Protein AF-A0A8I2YZW0-F1 (afdb_monomer_lite)

Radius of gyration: 33.76 Å; chains: 1; bounding box: 53×25×119 Å

pLDDT: mean 76.83, std 14.87, range [43.56, 92.69]

Structure (mmCIF, N/CA/C/O backbone):
data_AF-A0A8I2YZW0-F1
#
_entry.id   AF-A0A8I2YZW0-F1
#
loop_
_atom_site.group_PDB
_atom_site.id
_atom_site.type_symbol
_atom_site.label_atom_id
_atom_site.label_alt_id
_atom_site.label_comp_id
_atom_site.label_asym_id
_atom_site.label_entity_id
_atom_site.label_seq_id
_atom_site.pdbx_PDB_ins_code
_atom_site.Cartn_x
_atom_site.Cartn_y
_atom_site.Cartn_z
_atom_site.occupancy
_atom_site.B_iso_or_equiv
_atom_site.auth_seq_id
_atom_site.auth_comp_id
_atom_site.auth_asym_id
_atom_site.auth_atom_id
_atom_site.pdbx_PDB_model_num
ATOM 1 N N . MET A 1 1 ? -29.466 14.964 102.373 1.00 43.56 1 MET A N 1
ATOM 2 C CA . MET A 1 1 ? -28.801 13.694 102.015 1.00 43.56 1 MET A CA 1
ATOM 3 C C . MET A 1 1 ? -29.105 13.383 100.557 1.00 43.56 1 MET A C 1
ATOM 5 O O . MET A 1 1 ? -30.260 13.199 100.200 1.00 43.56 1 MET A O 1
ATOM 9 N N . LEU A 1 2 ? -28.070 13.480 99.721 1.00 53.62 2 LEU A N 1
ATOM 10 C CA . LEU A 1 2 ? -28.061 13.310 98.266 1.00 53.62 2 LEU A CA 1
ATOM 11 C C . LEU A 1 2 ? -28.501 11.901 97.843 1.00 53.62 2 LEU A C 1
ATOM 13 O O . LEU A 1 2 ? -27.983 10.931 98.386 1.00 53.62 2 LEU A O 1
ATOM 17 N N . SER A 1 3 ? -29.278 11.785 96.762 1.00 52.31 3 SER A N 1
ATOM 18 C CA . SER A 1 3 ? -28.899 10.867 95.674 1.00 52.31 3 SER A CA 1
ATOM 19 C C . SER A 1 3 ? -29.778 11.046 94.435 1.00 52.31 3 SER A C 1
ATOM 21 O O . SER A 1 3 ? -30.903 10.558 94.367 1.00 52.31 3 SER A O 1
ATOM 23 N N . ARG A 1 4 ? -29.240 11.728 93.418 1.00 60.22 4 ARG A N 1
ATOM 24 C CA . ARG A 1 4 ? -29.721 11.625 92.035 1.00 60.22 4 ARG A CA 1
ATOM 25 C C . ARG A 1 4 ? -29.128 10.346 91.445 1.00 60.22 4 ARG A C 1
ATOM 27 O O . ARG A 1 4 ? -27.921 10.282 91.237 1.00 60.22 4 ARG A O 1
ATOM 34 N N . ARG A 1 5 ? -29.955 9.339 91.160 1.00 63.41 5 ARG A N 1
ATOM 35 C CA . ARG A 1 5 ? -29.539 8.180 90.356 1.00 63.41 5 ARG A CA 1
ATOM 36 C C . ARG A 1 5 ? -29.793 8.482 88.881 1.00 63.41 5 ARG A C 1
ATOM 38 O O . ARG A 1 5 ? -30.916 8.384 88.402 1.00 63.41 5 ARG A O 1
ATOM 45 N N . VAL A 1 6 ? -28.734 8.874 88.181 1.00 62.41 6 VAL A N 1
ATOM 46 C CA . VAL A 1 6 ? -28.685 8.957 86.718 1.00 62.41 6 VAL A CA 1
ATOM 47 C C . VAL A 1 6 ? -28.442 7.541 86.194 1.00 62.41 6 VAL A C 1
ATOM 49 O O . VAL A 1 6 ? -27.375 6.975 86.414 1.00 62.41 6 VAL A O 1
ATOM 52 N N . VAL A 1 7 ? -29.431 6.944 85.527 1.00 61.47 7 VAL A N 1
ATOM 53 C CA . VAL A 1 7 ? -29.241 5.681 84.799 1.00 61.47 7 VAL A CA 1
ATOM 54 C C . VAL A 1 7 ? -28.686 6.027 83.420 1.00 61.47 7 VAL A C 1
ATOM 56 O O . VAL A 1 7 ? -29.429 6.419 82.524 1.00 61.47 7 VAL A O 1
ATOM 59 N N . SER A 1 8 ? -27.368 5.907 83.256 1.00 61.47 8 SER A N 1
ATOM 60 C CA . SER A 1 8 ? -26.725 5.981 81.943 1.00 61.47 8 SER A CA 1
ATOM 61 C C . SER A 1 8 ? -27.007 4.688 81.177 1.00 61.47 8 SER A C 1
ATOM 63 O O . SER A 1 8 ? -26.430 3.640 81.468 1.00 61.47 8 SER A O 1
ATOM 65 N N . ARG A 1 9 ? -27.921 4.741 80.204 1.00 63.31 9 ARG A N 1
ATOM 66 C CA . ARG A 1 9 ? -28.047 3.692 79.187 1.00 63.31 9 ARG A CA 1
ATOM 67 C C . ARG A 1 9 ? -26.977 3.939 78.126 1.00 63.31 9 ARG A C 1
ATOM 69 O O . ARG A 1 9 ? -27.210 4.666 77.167 1.00 63.31 9 ARG A O 1
ATOM 76 N N . PHE A 1 10 ? -25.803 3.344 78.309 1.00 58.66 10 PHE A N 1
ATOM 77 C CA . PHE A 1 10 ? -24.784 3.290 77.264 1.00 58.66 10 PHE A CA 1
ATOM 78 C C . PHE A 1 10 ? -25.282 2.401 76.115 1.00 58.66 10 PHE A C 1
ATOM 80 O O . PHE A 1 10 ? -25.288 1.177 76.219 1.00 58.66 10 PHE A O 1
ATOM 87 N N . SER A 1 11 ? -25.716 3.012 75.013 1.00 64.31 11 SER A N 1
ATOM 88 C CA . SER A 1 11 ? -25.952 2.316 73.749 1.00 64.31 11 SER A CA 1
ATOM 89 C C . SER A 1 11 ? -24.608 2.007 73.092 1.00 64.31 11 SER A C 1
ATOM 91 O O . SER A 1 11 ? -23.925 2.908 72.603 1.00 64.31 11 SER A O 1
ATOM 93 N N . THR A 1 12 ? -24.208 0.739 73.089 1.00 65.31 12 THR A N 1
ATOM 94 C CA . THR A 1 12 ? -23.004 0.268 72.399 1.00 65.31 12 THR A CA 1
ATOM 95 C C . THR A 1 12 ? -23.232 0.341 70.886 1.00 65.31 12 THR A C 1
ATOM 97 O O . THR A 1 12 ? -23.835 -0.551 70.291 1.00 65.31 12 THR A O 1
ATOM 100 N N . LEU A 1 13 ? -22.788 1.424 70.246 1.00 63.84 13 LEU A N 1
ATOM 101 C CA . LEU A 1 13 ? -22.760 1.526 68.788 1.00 63.84 13 LEU A CA 1
ATOM 102 C C . LEU A 1 13 ? -21.664 0.592 68.257 1.00 63.84 13 LEU A C 1
ATOM 104 O O . LEU A 1 13 ? -20.476 0.857 68.424 1.00 63.84 13 LEU A O 1
ATOM 108 N N . LYS A 1 14 ? -22.060 -0.519 67.627 1.00 63.62 14 LYS A N 1
ATOM 109 C CA . LYS A 1 14 ? -21.155 -1.347 66.820 1.00 63.62 14 LYS A CA 1
ATOM 110 C C . LYS A 1 14 ? -20.864 -0.612 65.514 1.00 63.62 14 LYS A C 1
ATOM 112 O O . LYS A 1 14 ? -21.701 -0.576 64.616 1.00 63.62 14 LYS A O 1
ATOM 117 N N . THR A 1 15 ? -19.676 -0.032 65.409 1.00 64.00 15 THR A N 1
ATOM 118 C CA . THR A 1 15 ? -19.140 0.528 64.168 1.00 64.00 15 THR A CA 1
ATOM 119 C C . THR A 1 15 ? -18.891 -0.613 63.180 1.00 64.00 15 THR A C 1
ATOM 121 O O . THR A 1 15 ? -17.983 -1.421 63.365 1.00 64.00 15 THR A O 1
ATOM 124 N N . LEU A 1 16 ? -19.718 -0.715 62.138 1.00 64.81 16 LEU A N 1
ATOM 125 C CA . LEU A 1 16 ? -19.474 -1.623 61.018 1.00 64.81 16 LEU A CA 1
ATOM 126 C C . LEU A 1 16 ? -18.327 -1.054 60.176 1.00 64.81 16 LEU A C 1
ATOM 128 O O . LEU A 1 16 ? -18.475 -0.025 59.518 1.00 64.81 16 LEU A O 1
ATOM 132 N N . ALA A 1 17 ? -17.172 -1.714 60.221 1.00 64.69 17 ALA A N 1
ATOM 133 C CA . ALA A 1 17 ? -16.045 -1.397 59.357 1.00 64.69 17 ALA A CA 1
ATOM 134 C C . ALA A 1 17 ? -16.387 -1.754 57.900 1.00 64.69 17 ALA A C 1
ATOM 136 O O . ALA A 1 17 ? -16.814 -2.870 57.600 1.00 64.69 17 ALA A O 1
ATOM 137 N N . ARG A 1 18 ? -16.195 -0.797 56.986 1.00 62.16 18 ARG A N 1
ATOM 138 C CA . ARG A 1 18 ? -16.344 -0.995 55.541 1.00 62.16 18 ARG A CA 1
ATOM 139 C C . ARG A 1 18 ? -15.149 -1.805 55.037 1.00 62.16 18 ARG A C 1
ATOM 141 O O . ARG A 1 18 ? -14.036 -1.292 54.995 1.00 62.16 18 ARG A O 1
ATOM 148 N N . ALA A 1 19 ? -15.374 -3.066 54.675 1.00 57.00 19 ALA A N 1
ATOM 149 C CA . ALA A 1 19 ? -14.365 -3.887 54.017 1.00 57.00 19 ALA A CA 1
ATOM 150 C C . ALA A 1 19 ? -14.122 -3.347 52.598 1.00 57.00 19 ALA A C 1
ATOM 152 O O . ALA A 1 19 ? -14.961 -3.497 51.710 1.00 57.00 19 ALA A O 1
ATOM 153 N N . SER A 1 20 ? -12.988 -2.679 52.396 1.00 56.06 20 SER A N 1
ATOM 154 C CA . SER A 1 20 ? -12.494 -2.319 51.069 1.00 56.06 20 SER A CA 1
ATOM 155 C C . SER A 1 20 ? -11.960 -3.582 50.401 1.00 56.06 20 SER A C 1
ATOM 157 O O . SER A 1 20 ? -10.859 -4.034 50.701 1.00 56.06 20 SER A O 1
ATOM 159 N N . SER A 1 21 ? -12.755 -4.187 49.523 1.00 59.06 21 SER A N 1
ATOM 160 C CA . SER A 1 21 ? -12.296 -5.265 48.654 1.00 59.06 21 SER A CA 1
ATOM 161 C C . SER A 1 21 ? -11.353 -4.679 47.605 1.00 59.06 21 SER A C 1
ATOM 163 O O . SER A 1 21 ? -11.793 -4.150 46.583 1.00 59.06 21 SER A O 1
ATOM 165 N N . THR A 1 22 ? -10.050 -4.751 47.859 1.00 56.28 22 THR A N 1
ATOM 166 C CA . THR A 1 22 ? -9.029 -4.517 46.838 1.00 56.28 22 THR A CA 1
ATOM 167 C C . THR A 1 22 ? -9.063 -5.711 45.891 1.00 56.28 22 THR A C 1
ATOM 169 O O . THR A 1 22 ? -8.406 -6.724 46.121 1.00 56.28 22 THR A O 1
ATOM 172 N N . ALA A 1 23 ? -9.894 -5.634 44.852 1.00 55.44 23 ALA A N 1
ATOM 173 C CA . ALA A 1 23 ? -9.805 -6.561 43.737 1.00 55.44 23 ALA A CA 1
ATOM 174 C C . ALA A 1 23 ? -8.470 -6.284 43.036 1.00 55.44 23 ALA A C 1
ATOM 176 O O . ALA A 1 23 ? -8.326 -5.300 42.312 1.00 55.44 23 ALA A O 1
ATOM 177 N N . ALA A 1 24 ? -7.471 -7.115 43.328 1.00 49.19 24 ALA A N 1
ATOM 178 C CA . ALA A 1 24 ? -6.231 -7.158 42.577 1.00 49.19 24 ALA A CA 1
ATOM 179 C C . ALA A 1 24 ? -6.593 -7.410 41.108 1.00 49.19 24 ALA A C 1
ATOM 181 O O . ALA A 1 24 ? -7.132 -8.465 40.769 1.00 49.19 24 ALA A O 1
ATOM 182 N N . GLY A 1 25 ? -6.365 -6.406 40.260 1.00 47.50 25 GLY A N 1
ATOM 183 C CA . GLY A 1 25 ? -6.570 -6.519 38.825 1.00 47.50 25 GLY A CA 1
ATOM 184 C C . GLY A 1 25 ? -5.730 -7.672 38.296 1.00 47.50 25 GLY A C 1
ATOM 185 O O . GLY A 1 25 ? -4.505 -7.657 38.390 1.00 47.50 25 GLY A O 1
ATOM 186 N N . THR A 1 26 ? -6.398 -8.693 37.777 1.00 48.22 26 THR A N 1
ATOM 187 C CA . THR A 1 26 ? -5.764 -9.744 36.989 1.00 48.22 26 THR A CA 1
ATOM 188 C C . THR A 1 26 ? -5.058 -9.077 35.802 1.00 48.22 26 THR A C 1
ATOM 190 O O . THR A 1 26 ? -5.658 -8.182 35.199 1.00 48.22 26 THR A O 1
ATOM 193 N N . PRO A 1 27 ? -3.815 -9.449 35.445 1.00 47.47 27 PRO A N 1
ATOM 194 C CA . PRO A 1 27 ? -3.204 -8.954 34.221 1.00 47.47 27 PRO A CA 1
ATOM 195 C C . PRO A 1 27 ? -4.033 -9.463 33.041 1.00 47.47 27 PRO A C 1
ATOM 197 O O . PRO A 1 27 ? -4.008 -10.645 32.701 1.00 47.47 27 PRO A O 1
ATOM 200 N N . THR A 1 28 ? -4.833 -8.570 32.464 1.00 50.31 28 THR A N 1
ATOM 201 C CA . THR A 1 28 ? -5.617 -8.840 31.264 1.00 50.31 28 THR A CA 1
ATOM 202 C C . THR A 1 28 ? -4.643 -9.175 30.133 1.00 50.31 28 THR A C 1
ATOM 204 O O . THR A 1 28 ? -3.727 -8.381 29.893 1.00 50.31 28 THR A O 1
ATOM 207 N N . PRO A 1 29 ? -4.791 -10.318 29.438 1.00 60.03 29 PRO A N 1
ATOM 208 C CA . PRO A 1 29 ? -3.987 -10.590 28.254 1.00 60.03 29 PRO A CA 1
ATOM 209 C C . PRO A 1 29 ? -4.198 -9.459 27.233 1.00 60.03 29 PRO A C 1
ATOM 211 O O . PRO A 1 29 ? -5.310 -8.922 27.146 1.00 60.03 29 PRO A O 1
ATOM 214 N N . PRO A 1 30 ? -3.152 -9.050 26.492 1.00 57.41 30 PRO A N 1
ATOM 215 C CA . PRO A 1 30 ? -3.285 -7.992 25.501 1.00 57.41 30 PRO A CA 1
ATOM 216 C C . PRO A 1 30 ? -4.355 -8.400 24.484 1.00 57.41 30 PRO A C 1
ATOM 218 O O . PRO A 1 30 ? -4.284 -9.483 23.902 1.00 57.41 30 PRO A O 1
ATOM 221 N N . ALA A 1 31 ? -5.377 -7.557 24.312 1.00 56.31 31 ALA A N 1
ATOM 222 C CA . ALA A 1 31 ? -6.403 -7.799 23.306 1.00 56.31 31 ALA A CA 1
ATOM 223 C C . ALA A 1 31 ? -5.757 -7.800 21.914 1.00 56.31 31 ALA A C 1
ATOM 225 O O . ALA A 1 31 ? -4.799 -7.048 21.697 1.00 56.31 31 ALA A O 1
ATOM 226 N N . PRO A 1 32 ? -6.276 -8.598 20.967 1.00 53.09 32 PRO A N 1
ATOM 227 C CA . PRO A 1 32 ? -5.735 -8.621 19.623 1.00 53.09 32 PRO A CA 1
ATOM 228 C C . PRO A 1 32 ? -5.841 -7.217 19.007 1.00 53.09 32 PRO A C 1
ATOM 230 O O . PRO A 1 32 ? -6.927 -6.657 18.805 1.00 53.09 32 PRO A O 1
ATOM 233 N N . ALA A 1 33 ? -4.676 -6.635 18.709 1.00 55.38 33 ALA A N 1
ATOM 234 C CA . ALA A 1 33 ? -4.545 -5.654 17.641 1.00 55.38 33 ALA A CA 1
ATOM 235 C C . ALA A 1 33 ? -4.992 -6.305 16.319 1.00 55.38 33 ALA A C 1
ATOM 237 O O . ALA A 1 33 ? -5.427 -7.456 16.316 1.00 55.38 33 ALA A O 1
ATOM 238 N N . SER A 1 34 ? -4.998 -5.552 15.223 1.00 51.72 34 SER A N 1
ATOM 239 C CA . SER A 1 34 ? -5.543 -6.013 13.946 1.00 51.72 34 SER A CA 1
ATOM 240 C C . SER A 1 34 ? -5.198 -7.454 13.609 1.00 51.72 34 SER A C 1
ATOM 242 O O . SER A 1 34 ? -4.109 -7.914 13.941 1.00 51.72 34 SER A O 1
ATOM 244 N N . GLU A 1 35 ? -6.140 -8.168 12.979 1.00 54.75 35 GLU A N 1
ATOM 245 C CA . GLU A 1 35 ? -6.016 -9.605 12.666 1.00 54.75 35 GLU A CA 1
ATOM 246 C C . GLU A 1 35 ? -4.690 -9.939 11.944 1.00 54.75 35 GLU A C 1
ATOM 248 O O . GLU A 1 35 ? -4.234 -11.074 11.984 1.00 54.75 35 GLU A O 1
ATOM 253 N N . SER A 1 36 ? -4.038 -8.916 11.384 1.00 55.56 36 SER A N 1
ATOM 254 C CA . SER A 1 36 ? -2.742 -8.883 10.709 1.00 55.56 36 SER A CA 1
ATOM 255 C C . SER A 1 36 ? -1.467 -8.676 11.549 1.00 55.56 36 SER A C 1
ATOM 257 O O . SER A 1 36 ? -0.369 -8.929 11.062 1.00 55.56 36 SER A O 1
ATOM 259 N N . SER A 1 37 ? -1.518 -8.121 12.767 1.00 55.34 37 SER A N 1
ATOM 260 C CA . SER A 1 37 ? -0.281 -7.849 13.528 1.00 55.34 37 SER A CA 1
ATOM 261 C C . SER A 1 37 ? -0.534 -7.590 15.011 1.00 55.34 37 SER A C 1
ATOM 263 O O . SER A 1 37 ? -0.996 -6.524 15.410 1.00 55.34 37 SER A O 1
ATOM 265 N N . VAL A 1 38 ? -0.153 -8.562 15.842 1.00 61.91 38 VAL A N 1
ATOM 266 C CA . VAL A 1 38 ? -0.321 -8.545 17.308 1.00 61.91 38 VAL A CA 1
ATOM 267 C C . VAL A 1 38 ? 0.624 -7.546 18.004 1.00 61.91 38 VAL A C 1
ATOM 269 O O . VAL A 1 38 ? 0.384 -7.172 19.151 1.00 61.91 38 VAL A O 1
ATOM 272 N N . ALA A 1 39 ? 1.676 -7.078 17.323 1.00 73.00 39 ALA A N 1
ATOM 273 C CA . ALA A 1 39 ? 2.700 -6.195 17.881 1.00 73.00 39 ALA A CA 1
ATOM 274 C C . ALA A 1 39 ? 2.787 -4.847 17.135 1.00 73.00 39 ALA A C 1
ATOM 276 O O . ALA A 1 39 ? 2.603 -4.825 15.916 1.00 73.00 39 ALA A O 1
ATOM 277 N N . PRO A 1 40 ? 3.099 -3.739 17.840 1.00 80.38 40 PRO A N 1
ATOM 278 C CA . PRO A 1 40 ? 3.376 -2.447 17.211 1.00 80.38 40 PRO A CA 1
ATOM 279 C C . PRO A 1 40 ? 4.541 -2.563 16.217 1.00 80.38 40 PRO A C 1
ATOM 281 O O . PRO A 1 40 ? 5.560 -3.187 16.516 1.00 80.38 40 PRO A O 1
ATOM 284 N N . GLN A 1 41 ? 4.389 -1.958 15.039 1.00 83.38 41 GLN A N 1
ATOM 285 C CA . GLN A 1 41 ? 5.341 -2.029 13.923 1.00 83.38 41 GLN A CA 1
ATOM 286 C C . GLN A 1 41 ? 6.301 -0.830 13.888 1.00 83.38 41 GLN A C 1
ATOM 288 O O . GLN A 1 41 ? 7.275 -0.829 13.135 1.00 83.38 41 GLN A O 1
ATOM 293 N N . SER A 1 42 ? 6.055 0.186 14.719 1.00 85.69 42 SER A N 1
ATOM 294 C CA . SER A 1 42 ? 6.929 1.347 14.892 1.00 85.69 42 SER A CA 1
ATOM 295 C C . SER A 1 42 ? 7.207 1.633 16.365 1.00 85.69 42 SER A C 1
ATOM 297 O O . SER A 1 42 ? 6.368 1.408 17.235 1.00 85.69 42 SER A O 1
ATOM 299 N N . THR A 1 43 ? 8.378 2.205 16.648 1.00 88.19 43 THR A N 1
ATOM 300 C CA . THR A 1 43 ? 8.825 2.574 18.001 1.00 88.19 43 THR A CA 1
ATOM 301 C C . THR A 1 43 ? 7.861 3.526 18.720 1.00 88.19 43 THR A C 1
ATOM 303 O O . THR A 1 43 ? 7.793 3.519 19.945 1.00 88.19 43 THR A O 1
ATOM 306 N N . SER A 1 44 ? 7.124 4.357 17.973 1.00 91.31 44 SER A N 1
ATOM 307 C CA . SER A 1 44 ? 6.170 5.340 18.520 1.00 91.31 44 SER A CA 1
ATOM 308 C C . SER A 1 44 ? 4.708 4.869 18.451 1.00 91.31 44 SER A C 1
ATOM 310 O O . SER A 1 44 ? 3.787 5.597 18.825 1.00 91.31 44 SER A O 1
ATOM 312 N N . GLU A 1 45 ? 4.464 3.661 17.942 1.00 90.12 45 GLU A N 1
ATOM 313 C CA . GLU A 1 45 ? 3.111 3.144 17.793 1.00 90.12 45 GLU A CA 1
ATOM 314 C C . GLU A 1 45 ? 2.559 2.670 19.139 1.00 90.12 45 GLU A C 1
ATOM 316 O O . GLU A 1 45 ? 3.208 1.941 19.892 1.00 90.12 45 GLU A O 1
ATOM 321 N N . LYS A 1 46 ? 1.336 3.103 19.458 1.00 89.44 46 LYS A N 1
ATOM 322 C CA . LYS A 1 46 ? 0.643 2.669 20.670 1.00 89.44 46 LYS A CA 1
ATOM 323 C C . LYS A 1 46 ? -0.151 1.400 20.380 1.00 89.44 46 LYS A C 1
ATOM 325 O O . LYS A 1 46 ? -0.808 1.331 19.342 1.00 89.44 46 LYS A O 1
ATOM 330 N N . PRO A 1 47 ? -0.171 0.436 21.312 1.00 85.75 47 PRO A N 1
ATOM 331 C CA . PRO A 1 47 ? -1.028 -0.727 21.175 1.00 85.75 47 PRO A CA 1
ATOM 332 C C . PRO A 1 47 ? -2.500 -0.307 21.160 1.00 85.75 47 PRO A C 1
ATOM 334 O O . PRO A 1 47 ? -2.890 0.710 21.748 1.00 85.75 47 PRO A O 1
ATOM 337 N N . ARG A 1 48 ? -3.328 -1.122 20.504 1.00 85.62 48 ARG A N 1
ATOM 338 C CA . ARG A 1 48 ? -4.775 -0.917 20.454 1.00 85.62 48 ARG A CA 1
ATOM 339 C C . ARG A 1 48 ? -5.359 -0.824 21.875 1.00 85.62 48 ARG A C 1
ATOM 341 O O . ARG A 1 48 ? -5.055 -1.678 22.711 1.00 85.62 48 ARG A O 1
ATOM 348 N N . PRO A 1 49 ? -6.231 0.163 22.158 1.00 87.25 49 PRO A N 1
ATOM 349 C CA . PRO A 1 49 ? -6.930 0.226 23.433 1.00 87.25 49 PRO A CA 1
ATOM 350 C C . PRO A 1 49 ? -7.895 -0.952 23.578 1.00 87.25 49 PRO A C 1
ATOM 352 O O . PRO A 1 49 ? -8.614 -1.308 22.648 1.00 87.25 49 PRO A O 1
ATOM 355 N N . VAL A 1 50 ? -7.933 -1.531 24.773 1.00 86.50 50 VAL A N 1
ATOM 356 C CA . VAL A 1 50 ? -8.881 -2.592 25.132 1.00 86.50 50 VAL A CA 1
ATO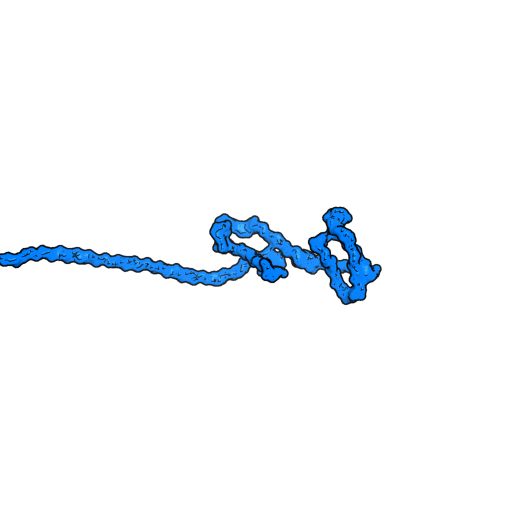M 357 C C . VAL A 1 50 ? -10.180 -1.997 25.683 1.00 86.50 50 VAL A C 1
ATOM 359 O O . VAL A 1 50 ? -10.205 -0.837 26.115 1.00 86.50 50 VAL A O 1
ATOM 362 N N . SER A 1 51 ? -11.261 -2.783 25.710 1.00 86.69 51 SER A N 1
ATOM 363 C CA . SER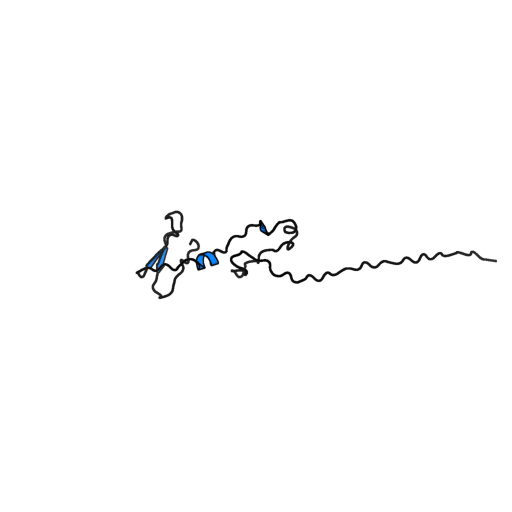 A 1 51 ? -12.514 -2.384 26.371 1.00 86.69 51 SER A CA 1
ATOM 364 C C . SER A 1 51 ? -12.236 -1.958 27.815 1.00 86.69 51 SER A C 1
ATOM 366 O O . SER A 1 51 ? -11.503 -2.662 28.513 1.00 86.69 51 SER A O 1
ATOM 368 N N . ARG A 1 52 ? -12.826 -0.843 28.274 1.00 85.81 52 ARG A N 1
ATOM 369 C CA . ARG A 1 52 ? -12.621 -0.276 29.630 1.00 85.81 52 ARG A CA 1
ATOM 370 C C . ARG A 1 52 ? -11.224 0.325 29.898 1.00 85.81 52 ARG A C 1
ATOM 372 O O . ARG A 1 52 ? -10.902 0.654 31.032 1.00 85.81 52 ARG A O 1
ATOM 379 N N . SER A 1 53 ? -10.393 0.533 28.875 1.00 89.56 53 SER A N 1
ATOM 380 C CA . SER A 1 53 ? -9.113 1.259 29.029 1.00 89.56 53 SER A CA 1
ATOM 381 C C . SER A 1 53 ? -9.279 2.760 29.313 1.00 89.56 53 SER A C 1
ATOM 383 O O . SER A 1 53 ? -8.393 3.384 29.893 1.00 89.56 53 SER A O 1
ATOM 385 N N . SER A 1 54 ? -10.404 3.355 28.910 1.00 88.88 54 SER A N 1
ATOM 386 C CA . SER A 1 54 ? -10.769 4.735 29.239 1.00 88.88 54 SER A CA 1
ATOM 387 C C . SER A 1 54 ? -12.285 4.858 29.414 1.00 88.88 54 SER A C 1
ATOM 389 O O . SER A 1 54 ? -13.002 4.040 28.832 1.00 88.88 54 SER A O 1
ATOM 391 N N . PRO A 1 55 ? -12.792 5.907 30.096 1.00 92.69 55 PRO A N 1
ATOM 392 C CA . PRO A 1 55 ? -14.234 6.156 30.213 1.00 92.69 55 PRO A CA 1
ATOM 393 C C . PRO A 1 55 ? -14.951 6.249 28.859 1.00 92.69 55 PRO A C 1
ATOM 395 O O . PRO A 1 55 ? -16.128 5.931 28.746 1.00 92.69 55 PRO A O 1
ATOM 398 N N . ARG A 1 56 ? -14.230 6.645 27.799 1.00 88.88 56 ARG A N 1
ATOM 399 C CA . ARG A 1 56 ? -14.769 6.683 26.433 1.00 88.88 56 ARG A CA 1
ATOM 400 C C . ARG A 1 56 ? -14.977 5.292 25.831 1.00 88.88 56 ARG A C 1
ATOM 402 O O . ARG A 1 56 ? -15.787 5.170 24.926 1.00 88.88 56 ARG A O 1
ATOM 409 N N . PHE A 1 57 ? -14.267 4.272 26.321 1.00 90.56 57 PHE A N 1
ATOM 410 C CA . PHE A 1 57 ? -14.297 2.900 25.802 1.00 90.56 57 PHE A CA 1
ATOM 411 C C . PHE A 1 57 ? -15.092 1.913 26.683 1.00 90.56 57 PHE A C 1
ATOM 413 O O . PHE A 1 57 ? -14.977 0.699 26.512 1.00 90.56 57 PHE A O 1
ATOM 420 N N . GLU A 1 58 ? -15.855 2.393 27.672 1.00 89.31 58 GLU A N 1
ATOM 421 C CA . GLU A 1 58 ? -16.640 1.529 28.575 1.00 89.31 58 GLU A CA 1
ATOM 422 C C . GLU A 1 58 ? -17.969 1.071 27.967 1.00 89.31 58 GLU A C 1
ATOM 424 O O . GLU A 1 58 ? -18.413 -0.044 28.228 1.00 89.31 58 GLU A O 1
ATOM 429 N N . GLN A 1 59 ? -18.588 1.922 27.148 1.00 91.12 59 GLN A N 1
ATOM 430 C CA . GLN A 1 59 ? -19.876 1.663 26.491 1.00 91.12 59 GLN A CA 1
ATOM 431 C C . GLN A 1 59 ? -19.733 1.423 24.982 1.00 91.12 59 GLN A C 1
ATOM 433 O O . GLN A 1 59 ? -20.726 1.295 24.270 1.00 91.12 59 GLN A O 1
ATOM 438 N N . THR A 1 60 ? -18.502 1.378 24.473 1.00 89.88 60 THR A N 1
ATOM 439 C CA . THR A 1 60 ? -18.229 1.121 23.059 1.00 89.88 60 THR A CA 1
ATOM 440 C C . THR A 1 60 ? -18.053 -0.369 22.815 1.00 89.88 60 THR A C 1
ATOM 442 O O . THR A 1 60 ? -17.202 -1.009 23.437 1.00 89.88 60 THR A O 1
ATOM 445 N N . PHE A 1 61 ? -18.785 -0.909 21.845 1.00 89.94 61 PHE A N 1
ATOM 446 C CA . PHE A 1 61 ? -18.538 -2.253 21.328 1.00 89.94 61 PHE A CA 1
ATOM 447 C C . PHE A 1 61 ? -17.248 -2.247 20.498 1.00 89.94 61 PHE A C 1
ATOM 449 O O . PHE A 1 61 ? -17.226 -1.714 19.386 1.00 89.94 61 PHE A O 1
ATOM 456 N N . MET A 1 62 ? -16.165 -2.797 21.059 1.00 86.25 62 MET A N 1
ATOM 457 C CA . MET A 1 62 ? -14.823 -2.767 20.455 1.00 86.25 62 MET A CA 1
ATOM 458 C C . MET A 1 62 ? -14.720 -3.576 19.155 1.00 86.25 62 MET A C 1
ATOM 460 O O . MET A 1 62 ? -13.921 -3.233 18.294 1.00 86.25 62 MET A O 1
ATOM 464 N N . GLU A 1 63 ? -15.549 -4.606 18.996 1.00 87.69 63 GLU A N 1
ATOM 465 C CA . GLU A 1 63 ? -15.578 -5.487 17.817 1.00 87.69 63 GLU A CA 1
ATOM 466 C C . GLU A 1 63 ? -16.045 -4.773 16.544 1.00 87.69 63 GLU A C 1
ATOM 468 O O . GLU A 1 63 ? -15.623 -5.112 15.446 1.00 87.69 63 GLU A O 1
ATOM 473 N N . LEU A 1 64 ? -16.894 -3.756 16.696 1.00 89.81 64 LEU A N 1
ATOM 474 C CA . LEU A 1 64 ? -17.414 -2.960 15.584 1.00 89.81 64 LEU A CA 1
ATOM 475 C C . LEU A 1 64 ? -16.524 -1.756 15.261 1.00 89.81 64 LEU A C 1
ATOM 477 O O . LEU A 1 64 ? -16.823 -0.997 14.339 1.00 89.81 64 LEU A O 1
ATOM 481 N N . GLN A 1 65 ? -15.461 -1.534 16.039 1.00 90.31 65 GLN A N 1
ATOM 482 C CA . GLN A 1 65 ? -14.550 -0.427 15.781 1.00 90.31 65 GLN A CA 1
ATOM 483 C C . GLN A 1 65 ? -13.643 -0.757 14.588 1.00 90.31 65 GLN A C 1
ATOM 485 O O . GLN A 1 65 ? -13.277 -1.918 14.401 1.00 90.31 65 GLN A O 1
ATOM 490 N N . PRO A 1 66 ? -13.242 0.248 13.787 1.00 88.94 66 PRO A N 1
ATOM 491 C CA . PRO A 1 66 ? -12.398 0.031 12.621 1.00 88.94 66 PRO A CA 1
ATOM 492 C C . PRO A 1 66 ? -11.122 -0.740 12.959 1.00 88.94 66 PRO A C 1
ATOM 494 O O . PRO A 1 66 ? -10.311 -0.325 13.791 1.00 88.94 66 PRO A O 1
ATOM 497 N N . ASN A 1 67 ? -10.946 -1.859 12.267 1.00 87.81 67 ASN A N 1
ATOM 498 C CA . ASN A 1 67 ? -9.820 -2.753 12.436 1.00 87.81 67 ASN A CA 1
ATOM 499 C C . ASN A 1 67 ? -9.204 -3.110 11.068 1.00 87.81 67 ASN A C 1
ATOM 501 O O . ASN A 1 67 ? -9.430 -4.212 10.573 1.00 87.81 67 ASN A O 1
ATOM 505 N N . PRO A 1 68 ? -8.479 -2.180 10.418 1.00 87.88 68 PRO A N 1
ATOM 506 C CA . PRO A 1 68 ? -7.844 -2.464 9.137 1.00 87.88 68 PRO A CA 1
ATOM 507 C C . PRO A 1 68 ? -6.630 -3.387 9.302 1.00 87.88 68 PRO A C 1
ATOM 509 O O . PRO A 1 68 ? -5.956 -3.375 10.336 1.00 87.88 68 PRO A O 1
ATOM 512 N N . LEU A 1 69 ? -6.332 -4.148 8.248 1.00 87.75 69 LEU A N 1
ATOM 513 C CA . LEU A 1 69 ? -5.104 -4.934 8.156 1.00 87.75 69 LEU A CA 1
ATOM 514 C C . LEU A 1 69 ? -3.881 -4.013 8.042 1.00 87.75 69 LEU A C 1
ATOM 516 O O . LEU A 1 69 ? -3.963 -2.905 7.507 1.00 87.75 69 LEU A O 1
ATOM 520 N N . SER A 1 70 ? -2.737 -4.475 8.540 1.00 88.25 70 SER A N 1
ATOM 521 C CA . SER A 1 70 ? -1.488 -3.722 8.465 1.00 88.25 70 SER A CA 1
ATOM 522 C C . SER A 1 70 ? -0.969 -3.687 7.026 1.00 88.25 70 SER A C 1
ATOM 524 O O . SER A 1 70 ? -0.842 -4.723 6.373 1.00 88.25 70 SER A O 1
ATOM 526 N N . ALA A 1 71 ? -0.623 -2.496 6.532 1.00 86.62 71 ALA A N 1
ATOM 527 C CA . ALA A 1 71 ? -0.061 -2.342 5.189 1.00 86.62 71 ALA A CA 1
ATOM 528 C C . ALA A 1 71 ? 1.270 -3.100 5.028 1.00 86.62 71 ALA A C 1
ATOM 530 O O . ALA A 1 71 ? 1.550 -3.637 3.961 1.00 86.62 71 ALA A O 1
ATOM 531 N N . MET A 1 72 ? 2.058 -3.209 6.102 1.00 86.94 72 MET A N 1
ATOM 532 C CA . MET A 1 72 ? 3.321 -3.951 6.095 1.00 86.94 72 MET A CA 1
ATOM 533 C C . MET A 1 72 ? 3.117 -5.445 5.833 1.00 86.94 72 MET A C 1
ATOM 535 O O . MET A 1 72 ? 3.890 -6.039 5.086 1.00 86.94 72 MET A O 1
ATOM 539 N N . GLU A 1 73 ? 2.078 -6.054 6.412 1.00 87.62 73 GLU A N 1
ATOM 540 C CA . GLU A 1 73 ? 1.754 -7.456 6.129 1.00 87.62 73 GLU A CA 1
ATOM 541 C C . GLU A 1 73 ? 1.265 -7.625 4.687 1.00 87.62 73 GLU A C 1
ATOM 543 O O . GLU A 1 73 ? 1.676 -8.555 3.997 1.00 87.62 73 GLU A O 1
ATOM 548 N N . LEU A 1 74 ? 0.440 -6.698 4.194 1.00 89.25 74 LEU A N 1
ATOM 549 C CA . LEU A 1 74 ? -0.048 -6.743 2.816 1.00 89.25 74 LEU A CA 1
ATOM 550 C C . LEU A 1 74 ? 1.097 -6.657 1.796 1.00 89.25 74 LEU A C 1
ATOM 552 O O . LEU A 1 74 ? 1.133 -7.458 0.865 1.00 89.25 74 LEU A O 1
ATOM 556 N N . ILE A 1 75 ? 2.060 -5.755 1.998 1.00 88.19 75 ILE A N 1
ATOM 557 C CA . ILE A 1 75 ? 3.233 -5.618 1.119 1.00 88.19 75 ILE A CA 1
ATOM 558 C C . ILE A 1 75 ? 4.144 -6.847 1.222 1.00 88.19 75 ILE A C 1
ATOM 560 O O . ILE A 1 75 ? 4.700 -7.287 0.219 1.00 88.19 75 ILE A O 1
ATOM 564 N N . ALA A 1 76 ? 4.277 -7.448 2.408 1.00 88.06 76 ALA A N 1
ATOM 565 C CA . ALA A 1 76 ? 5.059 -8.673 2.580 1.00 88.06 76 ALA A CA 1
ATOM 566 C C . ALA A 1 76 ? 4.478 -9.872 1.807 1.00 88.06 76 ALA A C 1
ATOM 568 O O . ALA A 1 76 ? 5.226 -10.775 1.431 1.00 88.06 76 ALA A O 1
ATOM 569 N N . ASN A 1 77 ? 3.166 -9.871 1.551 1.00 90.81 77 ASN A N 1
ATOM 570 C CA . ASN A 1 77 ? 2.495 -10.879 0.735 1.00 90.81 77 ASN A CA 1
ATOM 571 C C . ASN A 1 77 ? 2.635 -10.626 -0.780 1.00 90.81 77 ASN A C 1
ATOM 573 O O . ASN A 1 77 ? 2.344 -11.529 -1.569 1.00 90.81 77 ASN A O 1
ATOM 577 N N . GLU A 1 78 ? 3.068 -9.436 -1.218 1.00 90.88 78 GLU A N 1
ATOM 578 C CA . GLU A 1 78 ? 3.243 -9.151 -2.645 1.00 90.88 78 GLU A CA 1
ATOM 579 C C . GLU A 1 78 ? 4.479 -9.881 -3.208 1.00 90.88 78 GLU A C 1
ATOM 581 O O . GLU A 1 78 ? 5.574 -9.812 -2.638 1.00 90.88 78 GLU A O 1
ATOM 586 N N . PRO A 1 79 ? 4.357 -10.580 -4.353 1.00 91.88 79 PRO A N 1
ATOM 587 C CA . PRO A 1 79 ? 5.490 -11.271 -4.947 1.00 91.88 79 PRO A CA 1
ATOM 588 C C . PRO A 1 79 ? 6.524 -10.300 -5.527 1.00 91.88 79 PRO A C 1
ATOM 590 O O . PRO A 1 79 ? 6.205 -9.298 -6.172 1.00 91.88 79 PRO A O 1
ATOM 593 N N . VAL A 1 80 ? 7.799 -10.668 -5.397 1.00 90.75 80 VAL A N 1
ATOM 594 C CA . VAL A 1 80 ? 8.906 -9.916 -5.996 1.00 90.75 80 VAL A CA 1
ATOM 595 C C . VAL A 1 80 ? 8.832 -9.991 -7.522 1.00 90.75 80 VAL A C 1
ATOM 597 O O . VAL A 1 80 ? 8.882 -11.069 -8.118 1.00 90.75 80 VAL A O 1
ATOM 600 N N . ARG A 1 81 ? 8.773 -8.826 -8.171 1.00 89.44 81 ARG A N 1
ATOM 601 C CA . ARG A 1 81 ? 8.748 -8.708 -9.633 1.00 89.44 81 ARG A CA 1
ATOM 602 C C . ARG A 1 81 ? 10.168 -8.786 -10.196 1.00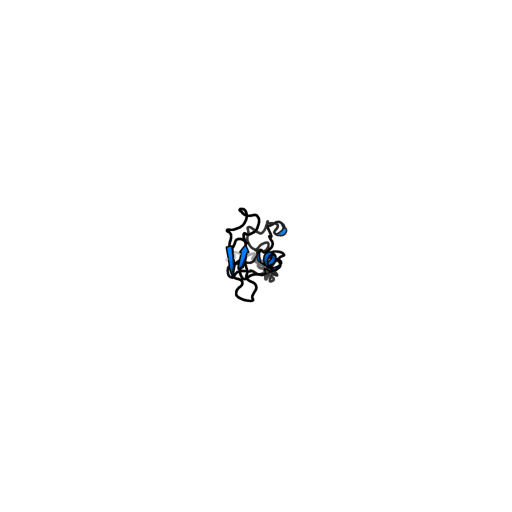 89.44 81 ARG A C 1
ATOM 604 O O . ARG A 1 81 ? 11.019 -7.959 -9.871 1.00 89.44 81 ARG A O 1
ATOM 611 N N . VAL A 1 82 ? 10.424 -9.767 -11.059 1.00 89.94 82 VAL A N 1
ATOM 612 C CA . VAL A 1 82 ? 11.733 -9.960 -11.704 1.00 89.94 82 VAL A CA 1
ATOM 613 C C . VAL A 1 82 ? 11.758 -9.232 -13.043 1.00 89.94 82 VAL A C 1
ATOM 615 O O . VAL A 1 82 ? 10.826 -9.342 -13.836 1.00 89.94 82 VAL A O 1
ATOM 618 N N . VAL A 1 83 ? 12.834 -8.491 -13.307 1.00 89.69 83 VAL A N 1
ATOM 619 C CA . VAL A 1 83 ? 12.992 -7.702 -14.534 1.00 89.69 83 VAL A CA 1
ATOM 620 C C . VAL A 1 83 ? 14.332 -8.037 -15.182 1.00 89.69 83 VAL A C 1
ATOM 622 O O . VAL A 1 83 ? 15.359 -8.094 -14.507 1.00 89.69 83 VAL A O 1
ATOM 625 N N . HIS A 1 84 ? 14.344 -8.236 -16.500 1.00 87.38 84 HIS A N 1
ATOM 626 C CA . HIS A 1 84 ? 15.572 -8.478 -17.256 1.00 87.38 84 HIS A CA 1
ATOM 627 C C . HIS A 1 84 ? 16.246 -7.144 -17.608 1.00 87.38 84 HIS A C 1
ATOM 629 O O . HIS A 1 84 ? 16.010 -6.565 -18.665 1.00 87.38 84 HIS A O 1
ATOM 635 N N . GLY A 1 85 ? 17.069 -6.619 -16.697 1.00 87.44 85 GLY A N 1
ATOM 636 C CA . GLY A 1 85 ? 17.827 -5.388 -16.916 1.00 87.44 85 GLY A CA 1
ATOM 637 C C . GLY A 1 85 ? 18.384 -4.790 -15.627 1.00 87.44 85 GLY A C 1
ATOM 638 O O . GLY A 1 85 ? 18.112 -5.263 -14.530 1.00 87.44 85 GLY A O 1
ATOM 639 N N . ARG A 1 86 ? 19.165 -3.710 -15.749 1.00 89.69 86 ARG A N 1
ATOM 640 C CA . ARG A 1 86 ? 19.729 -3.007 -14.577 1.00 89.69 86 ARG A CA 1
ATOM 641 C C . ARG A 1 86 ? 18.788 -1.969 -13.961 1.00 89.69 86 ARG A C 1
ATOM 643 O O . ARG A 1 86 ? 19.163 -1.335 -12.978 1.00 89.69 86 ARG A O 1
ATOM 650 N N . LYS A 1 87 ? 17.635 -1.708 -14.578 1.00 89.44 87 LYS A N 1
ATOM 651 C CA . LYS A 1 87 ? 16.693 -0.661 -14.168 1.00 89.44 87 LYS A CA 1
ATOM 652 C C . LYS A 1 87 ? 15.273 -1.214 -14.190 1.00 89.44 87 LYS A C 1
ATOM 654 O O . LYS A 1 87 ? 14.870 -1.776 -15.203 1.00 89.44 87 LYS A O 1
ATOM 659 N N . ALA A 1 88 ? 14.538 -1.014 -13.104 1.00 90.38 88 ALA A N 1
ATOM 660 C CA . ALA A 1 88 ? 13.098 -1.229 -13.032 1.00 90.38 88 ALA A CA 1
ATOM 661 C C . ALA A 1 88 ? 12.372 0.121 -12.999 1.00 90.38 88 ALA A C 1
ATOM 663 O O . ALA A 1 88 ? 12.939 1.129 -12.572 1.00 90.38 88 ALA A O 1
ATOM 664 N N . VAL A 1 89 ? 11.129 0.142 -13.471 1.00 90.62 89 VAL A N 1
ATOM 665 C CA . VAL A 1 89 ? 10.268 1.328 -13.478 1.00 90.62 89 VAL A CA 1
ATOM 666 C C . VAL A 1 89 ? 9.031 1.008 -12.659 1.00 90.62 89 VAL A C 1
ATOM 668 O O . VAL A 1 89 ? 8.419 -0.032 -12.889 1.00 90.62 89 VAL A O 1
ATOM 671 N N . CYS A 1 90 ? 8.674 1.896 -11.735 1.00 90.25 90 CYS A N 1
ATOM 672 C CA . CYS A 1 90 ? 7.437 1.796 -10.971 1.00 90.25 90 CYS A CA 1
ATOM 673 C C . CYS A 1 90 ? 6.660 3.113 -11.057 1.00 90.25 90 CYS A C 1
ATOM 675 O O . CYS A 1 90 ? 7.247 4.195 -10.997 1.00 90.25 90 CYS A O 1
ATOM 677 N N . ASP A 1 91 ? 5.350 3.014 -11.213 1.00 91.12 91 ASP A N 1
ATOM 678 C CA . ASP A 1 91 ? 4.386 4.112 -11.275 1.00 91.12 91 ASP A CA 1
ATOM 679 C C . ASP A 1 91 ? 3.203 3.898 -10.309 1.00 91.12 91 ASP A C 1
ATOM 681 O O . ASP A 1 91 ? 2.241 4.655 -10.341 1.00 91.12 91 ASP A O 1
ATOM 685 N N . GLY A 1 92 ? 3.251 2.870 -9.453 1.00 88.00 92 GLY A N 1
ATOM 686 C CA . GLY A 1 92 ? 2.161 2.519 -8.533 1.00 88.00 92 GLY A CA 1
ATOM 687 C C . GLY A 1 92 ? 0.918 1.927 -9.212 1.00 88.00 92 GLY A C 1
ATOM 688 O O . GLY A 1 92 ? -0.067 1.645 -8.539 1.00 88.00 92 GLY A O 1
ATOM 689 N N . GLY A 1 93 ? 0.954 1.706 -10.533 1.00 85.81 93 GLY A N 1
ATOM 690 C CA . GLY A 1 93 ? -0.200 1.258 -11.311 1.00 85.81 93 GLY A CA 1
ATOM 691 C C . GLY A 1 93 ? -1.214 2.374 -11.604 1.00 85.81 93 GLY A C 1
ATOM 692 O O . GLY A 1 93 ? -1.344 3.357 -10.882 1.00 85.81 93 GLY A O 1
ATOM 693 N N . GLY A 1 94 ? -1.946 2.248 -12.716 1.00 83.38 94 GLY A N 1
ATOM 694 C CA . GLY A 1 94 ? -2.998 3.210 -13.080 1.00 83.38 94 GLY A CA 1
ATOM 695 C C . GLY A 1 94 ? -2.502 4.561 -13.617 1.00 83.38 94 GLY A C 1
ATOM 696 O O . GLY A 1 94 ? -3.289 5.503 -13.704 1.00 83.38 94 GLY A O 1
ATOM 697 N N . GLY A 1 95 ? -1.223 4.675 -13.997 1.00 85.69 95 GLY A N 1
ATOM 698 C CA . GLY A 1 95 ? -0.659 5.862 -14.642 1.00 85.69 95 GLY A CA 1
ATOM 699 C C . GLY A 1 95 ? -0.679 7.095 -13.738 1.00 85.69 95 GLY A C 1
ATOM 700 O O . GLY A 1 95 ? 0.212 7.276 -12.918 1.00 85.69 95 GLY A O 1
ATOM 701 N N . SER A 1 96 ? -1.681 7.964 -13.892 1.00 88.25 96 SER A N 1
ATOM 702 C CA . SER A 1 96 ? -1.834 9.179 -13.075 1.00 88.25 96 SER A CA 1
ATOM 703 C C . SER A 1 96 ? -2.494 8.946 -11.713 1.00 88.25 96 SER A C 1
ATOM 705 O O . SER A 1 96 ? -2.513 9.867 -10.903 1.00 88.25 96 SER A O 1
ATOM 707 N N . LEU A 1 97 ? -3.082 7.768 -11.475 1.00 90.31 97 LEU A N 1
ATOM 708 C CA . LEU A 1 97 ? -3.715 7.424 -10.193 1.00 90.31 97 LEU A CA 1
ATOM 709 C C . LEU A 1 97 ? -2.731 6.861 -9.161 1.00 90.31 97 LEU A C 1
ATOM 711 O O . LEU A 1 97 ? -3.071 6.795 -7.983 1.00 90.31 97 LEU A O 1
ATOM 715 N N . GLY A 1 98 ? -1.547 6.444 -9.608 1.00 88.00 98 GLY A N 1
ATOM 716 C CA . GLY A 1 98 ? -0.481 5.963 -8.745 1.00 88.00 98 GLY A CA 1
ATOM 717 C C . GLY A 1 98 ? 0.451 7.092 -8.320 1.00 88.00 98 GLY A C 1
ATOM 718 O O . GLY A 1 98 ? 0.039 8.218 -8.034 1.00 88.00 98 GLY A O 1
ATOM 719 N N . HIS A 1 99 ? 1.742 6.788 -8.296 1.00 88.69 99 HIS A N 1
ATOM 720 C CA . HIS A 1 99 ? 2.771 7.712 -7.845 1.00 88.69 99 HIS A CA 1
ATOM 721 C C . HIS A 1 99 ? 3.642 8.207 -8.996 1.00 88.69 99 HIS A C 1
ATOM 723 O O . HIS A 1 99 ? 3.672 7.596 -10.067 1.00 88.69 99 HIS A O 1
ATOM 729 N N . PRO A 1 100 ? 4.413 9.296 -8.804 1.00 90.62 100 PRO A N 1
ATOM 730 C CA . PRO A 1 100 ? 5.332 9.766 -9.828 1.00 90.62 100 PRO A CA 1
ATOM 731 C C . PRO A 1 100 ? 6.255 8.640 -10.293 1.00 90.62 100 PRO A C 1
ATOM 733 O O . PRO A 1 100 ? 6.793 7.889 -9.481 1.00 90.62 100 PRO A O 1
ATOM 736 N N . LYS A 1 101 ? 6.433 8.527 -11.608 1.00 90.31 101 LYS A N 1
ATOM 737 C CA . LYS A 1 101 ? 7.252 7.485 -12.227 1.00 90.31 101 LYS A CA 1
ATOM 738 C C . LYS A 1 101 ? 8.679 7.516 -11.677 1.00 90.31 101 LYS A C 1
ATOM 740 O O . LYS A 1 101 ? 9.399 8.495 -11.878 1.00 90.31 101 LYS A O 1
ATOM 745 N N . ILE A 1 102 ? 9.104 6.422 -11.051 1.00 88.56 102 ILE A N 1
ATOM 746 C CA . ILE A 1 102 ? 10.453 6.264 -10.499 1.00 88.56 102 ILE A CA 1
ATOM 747 C C . ILE A 1 102 ? 11.246 5.197 -11.243 1.00 88.56 102 ILE A C 1
ATOM 749 O O . ILE A 1 102 ? 10.691 4.273 -11.841 1.00 88.56 102 ILE A O 1
ATOM 753 N N . PHE A 1 103 ? 12.570 5.316 -11.165 1.00 90.12 103 PHE A N 1
ATOM 754 C CA .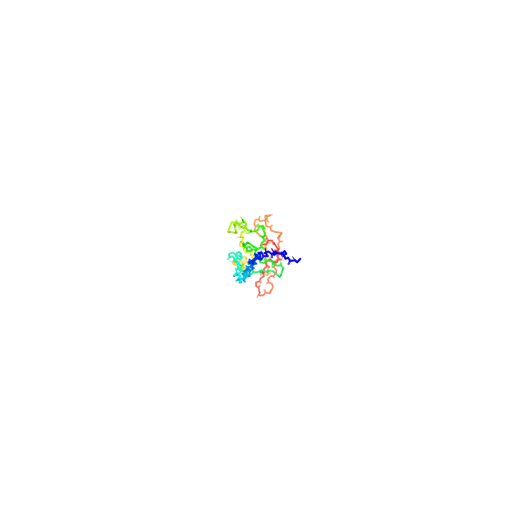 PHE A 1 103 ? 13.517 4.365 -11.734 1.00 90.12 103 PHE A CA 1
ATOM 755 C C . PHE A 1 103 ? 14.368 3.761 -10.619 1.00 90.12 103 PHE A C 1
ATOM 757 O O . PHE A 1 103 ? 15.083 4.476 -9.920 1.00 90.12 103 PHE A O 1
ATOM 764 N N . ILE A 1 104 ? 14.314 2.440 -10.476 1.00 89.25 104 ILE A N 1
ATOM 765 C CA . ILE A 1 104 ? 15.009 1.684 -9.431 1.00 89.25 104 ILE A CA 1
ATOM 766 C C . ILE A 1 104 ? 16.218 0.992 -10.058 1.00 89.25 104 ILE A C 1
ATOM 768 O O . ILE A 1 104 ? 16.090 0.277 -11.052 1.00 89.25 104 ILE A O 1
ATOM 772 N N . ASN A 1 105 ? 17.405 1.200 -9.487 1.00 89.50 105 ASN A N 1
ATOM 773 C CA . ASN A 1 105 ? 18.650 0.628 -9.999 1.00 89.50 105 ASN A CA 1
ATOM 774 C C . ASN A 1 105 ? 18.920 -0.758 -9.395 1.00 89.50 105 ASN A C 1
ATOM 776 O O . ASN A 1 105 ? 19.285 -0.870 -8.230 1.00 89.50 105 ASN A O 1
ATOM 780 N N . LEU A 1 106 ? 18.860 -1.804 -10.217 1.00 87.94 106 LEU A N 1
ATOM 781 C CA . LEU A 1 106 ? 19.088 -3.206 -9.844 1.00 87.94 106 LEU A CA 1
ATOM 782 C C . LEU A 1 106 ? 20.571 -3.611 -9.965 1.00 87.94 106 LEU A C 1
ATOM 784 O O . LEU A 1 106 ? 20.908 -4.637 -10.546 1.00 87.94 106 LEU A O 1
ATOM 788 N N . VAL A 1 107 ? 21.493 -2.770 -9.486 1.00 82.94 107 VAL A N 1
ATOM 789 C CA . VAL A 1 107 ? 22.945 -3.015 -9.639 1.00 82.94 107 VAL A CA 1
ATOM 790 C C . VAL A 1 107 ? 23.447 -4.072 -8.652 1.00 82.94 107 VAL A C 1
ATOM 792 O O . VAL A 1 107 ? 24.369 -4.823 -8.957 1.00 82.94 107 VAL A O 1
ATOM 795 N N . ARG A 1 108 ? 22.852 -4.128 -7.457 1.00 77.88 108 ARG A N 1
ATOM 796 C CA . ARG A 1 108 ? 23.177 -5.129 -6.436 1.00 77.88 108 ARG A CA 1
ATOM 797 C C . ARG A 1 108 ? 22.244 -6.325 -6.592 1.00 77.88 108 ARG A C 1
ATOM 799 O O . ARG A 1 108 ? 21.058 -6.144 -6.845 1.00 77.88 108 ARG A O 1
ATOM 806 N N . MET A 1 109 ? 22.767 -7.531 -6.380 1.00 62.88 109 MET A N 1
ATO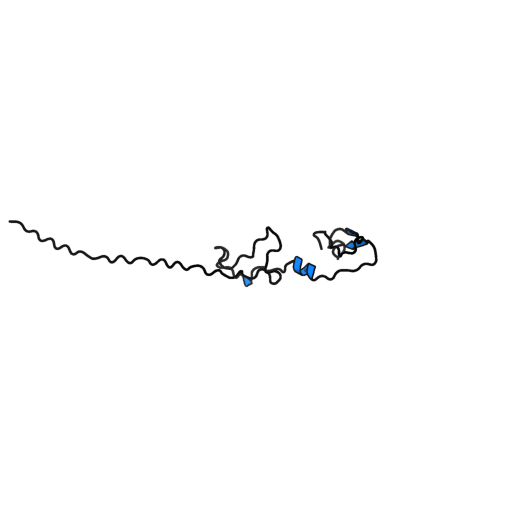M 807 C CA . MET A 1 109 ? 22.011 -8.788 -6.432 1.00 62.88 109 MET A CA 1
ATOM 808 C C . MET A 1 109 ? 21.189 -8.983 -5.142 1.00 62.88 109 MET A C 1
ATOM 810 O O . MET A 1 109 ? 21.387 -9.924 -4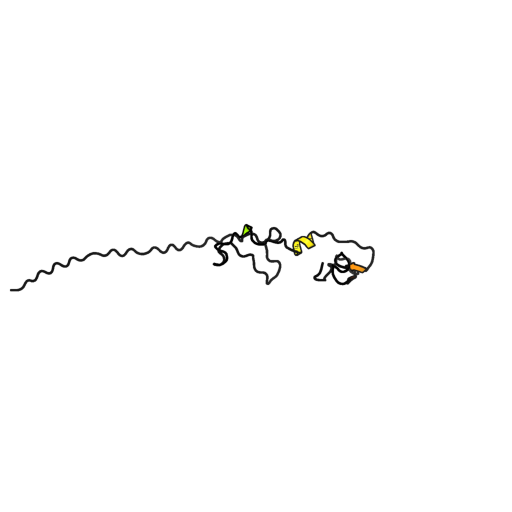.383 1.00 62.88 109 MET A O 1
ATOM 814 N N . ARG A 1 110 ? 20.314 -8.017 -4.846 1.00 77.19 110 ARG A N 1
ATOM 815 C CA . ARG A 1 110 ? 19.384 -7.997 -3.712 1.00 77.19 110 ARG A CA 1
ATOM 816 C C . ARG A 1 110 ? 18.043 -7.482 -4.223 1.00 77.19 110 ARG A C 1
ATOM 818 O O . ARG A 1 110 ? 18.016 -6.612 -5.092 1.00 77.19 110 ARG A O 1
ATOM 825 N N . PHE A 1 111 ? 16.946 -7.996 -3.677 1.00 79.94 111 PHE A N 1
ATOM 826 C CA . PHE A 1 111 ? 15.640 -7.398 -3.923 1.00 79.94 111 PHE A CA 1
ATOM 827 C C . PHE A 1 111 ? 15.627 -5.961 -3.382 1.00 79.94 111 PHE A C 1
ATOM 829 O O . PHE A 1 111 ? 16.145 -5.680 -2.296 1.00 79.94 111 PHE A O 1
ATOM 836 N N . LEU A 1 112 ? 15.078 -5.045 -4.171 1.00 84.19 112 LEU A N 1
ATOM 837 C CA . LEU A 1 112 ? 14.909 -3.650 -3.793 1.00 84.19 112 LEU A CA 1
ATOM 838 C C . LEU A 1 112 ? 13.420 -3.368 -3.703 1.00 84.19 112 LEU A C 1
ATOM 840 O O . LEU A 1 112 ? 12.656 -3.780 -4.575 1.00 84.19 112 LEU A O 1
ATOM 844 N N . VAL A 1 113 ? 13.034 -2.684 -2.636 1.00 84.69 113 VAL A N 1
ATOM 845 C CA . VAL A 1 113 ? 11.676 -2.186 -2.465 1.00 84.69 113 VAL A CA 1
ATOM 846 C C . VAL A 1 113 ? 11.571 -0.877 -3.238 1.00 84.69 113 VAL A C 1
ATOM 848 O O . VAL A 1 113 ? 12.552 -0.141 -3.383 1.00 84.69 113 VAL A O 1
ATOM 851 N N . CYS A 1 114 ? 10.386 -0.586 -3.764 1.00 82.69 114 CYS A N 1
ATOM 852 C CA . CYS A 1 114 ? 10.078 0.767 -4.193 1.00 82.69 114 CYS A CA 1
ATOM 853 C C . CYS A 1 114 ? 10.068 1.636 -2.926 1.00 82.69 114 CYS A C 1
ATOM 855 O O . CYS A 1 114 ? 9.052 1.706 -2.253 1.00 82.69 114 CYS A O 1
ATOM 857 N N . ASP A 1 115 ? 11.202 2.249 -2.570 1.00 63.88 115 ASP A N 1
ATOM 858 C CA . ASP A 1 115 ? 11.391 3.083 -1.360 1.00 63.88 115 ASP A CA 1
ATOM 859 C C . ASP A 1 115 ? 10.618 4.420 -1.414 1.00 63.88 115 ASP A C 1
ATOM 861 O O . ASP A 1 115 ? 11.020 5.447 -0.867 1.00 63.88 115 ASP A O 1
ATOM 865 N N . VAL A 1 116 ? 9.500 4.434 -2.127 1.00 59.84 116 VAL A N 1
ATOM 866 C CA . VAL A 1 116 ? 8.629 5.581 -2.290 1.00 59.84 116 VAL A CA 1
ATOM 867 C C . VAL A 1 116 ? 7.355 5.288 -1.502 1.00 59.84 116 VAL A C 1
ATOM 869 O O . VAL A 1 116 ? 6.788 4.214 -1.685 1.00 59.84 116 VAL A O 1
ATOM 872 N N . PRO A 1 117 ? 6.874 6.221 -0.656 1.00 63.81 117 PRO A N 1
ATOM 873 C CA . PRO A 1 117 ? 5.754 6.007 0.272 1.00 63.81 117 PRO A CA 1
ATOM 874 C C . PRO A 1 117 ? 4.382 5.850 -0.412 1.00 63.81 117 PRO A C 1
ATOM 876 O O . PRO A 1 117 ? 3.354 6.127 0.196 1.00 63.81 117 PRO A O 1
ATOM 879 N N . PHE A 1 118 ? 4.355 5.490 -1.691 1.00 64.50 118 PHE A N 1
ATOM 880 C CA . PHE A 1 118 ? 3.169 5.540 -2.532 1.00 64.50 118 PHE A CA 1
ATOM 881 C C . PHE A 1 118 ? 2.859 4.216 -3.258 1.00 64.50 118 PHE A C 1
ATOM 883 O O . PHE A 1 118 ? 1.925 4.199 -4.055 1.00 64.50 118 PHE A O 1
ATOM 890 N N . CYS A 1 119 ? 3.631 3.144 -3.029 1.00 72.06 119 CYS A N 1
ATOM 891 C CA . CYS A 1 119 ? 3.245 1.773 -3.396 1.00 72.06 119 CYS A CA 1
ATOM 892 C C . CYS A 1 119 ? 2.661 1.056 -2.178 1.00 72.06 119 CYS A C 1
ATOM 894 O O . CYS A 1 119 ? 3.228 1.245 -1.078 1.00 72.06 119 CYS A O 1
#

Foldseek 3Di:
DDDDDDDDPDDPDDDDDDDDPPPPDDPDDQDAQAPADRDDPDPPDDRDDDQPSDPVRVPDDPVPPDRDHDVVSVVVPDDQDDDDDQKDWDQCPPNVVFHPIDIDGNPDPDGDDPPDPTD

Organism: NCBI:txid495285

InterPro domains:
  IPR019401 Zinc finger, CHCC-type [PF10276] (85-114)

Secondary structure (DSSP, 8-state):
---------------------------PPPPP--TT-SS-SSTTPPPPPPTTSSGGGSSS-GGGS--PPPHHHHHHTSPPPP-SSSEEEE--SSTTSS---EEEE--SSS-----STT-

Sequence (119 aa):
MLSRRVVSRFSTLKTLARASSTAAGTPTPPAPASESSVAPQSTSEKPRPVSRSSPRFEQTFMELQPNPLSAMELIANEPVRVVHGRKAVCDGGGGSLGHPKIFINLVRMRFLVCDVPFC